Protein AF-A0A3B9GVY5-F1 (afdb_monomer)

Sequence (118 aa):
MAAVRPFTDEQLRTLINLRQRYEVWMEAERALARMPYDLRIKTVSGKSYLYEIFDRSGNGKSLGRMTDELDATFRSYREEKQSAQAQRDGARGALDESARLYRALRLPMLSSGAGPIL

Secondary structure (DSSP, 8-state):
----PPPPHHHHHHHHHHHHHHHHHHHHHHHHHHS-SEEEEEEETTEEEEEEE-STT--EEEEEE--HHHHHHHHHHHHHHHHHHHHHHHHHHHHHHHHHHHHHTT--PPPGGGGGG-

Organism: NCBI:txid81029

Nearest PDB structures (foldseek):
  9btg-assembly1_C  TM=3.128E-01  e=1.196E+00  Homo sapiens
  4q05-assembly1_B  TM=3.891E-01  e=2.069E+00  uncultured bacterium
  4q3o-assembly4_H  TM=4.182E-01  e=4.040E+00  unidentified

Solvent-accessible surface area (backbone atoms only — not comparable to full-atom values): 6852 Å² total; per-residue (Å²): 131,87,77,85,75,78,76,52,73,68,54,50,50,46,53,52,51,38,51,56,31,45,54,54,22,52,51,30,50,52,53,54,69,71,44,76,71,38,77,43,82,46,75,56,98,92,42,50,25,37,27,44,26,69,49,95,89,63,50,62,46,75,77,42,69,65,44,74,68,54,49,50,50,52,51,52,50,51,54,53,49,51,52,41,47,51,51,28,51,52,29,45,54,56,31,53,52,38,55,50,51,41,59,75,68,66,55,93,71,82,57,77,86,57,57,88,82,110

Radius of gyration: 22.19 Å; Cα contacts (8 Å, |Δi|>4): 102; chains: 1; bounding box: 67×33×48 Å

Foldseek 3Di:
DPDPDDDDPLLVVLVVQLVVLVVQLVVLVVVLVPAQPDWDWDADPNWIWIWGARDPVRDTDTPGTDDPVVVVVNVVSVVVNVVSVVSNVVSVVSNVVSVVSCVVSVPDDDDPVCVVVD

Structure (mmCIF, N/CA/C/O backbone):
data_AF-A0A3B9GVY5-F1
#
_entry.id   AF-A0A3B9GVY5-F1
#
loop_
_atom_site.group_PDB
_atom_site.id
_atom_site.type_symbol
_atom_site.label_atom_id
_atom_site.label_alt_id
_atom_site.label_comp_id
_atom_site.label_asym_id
_atom_site.label_entity_id
_atom_site.label_seq_id
_atom_site.pdbx_PDB_ins_code
_atom_site.Cartn_x
_atom_site.Cartn_y
_atom_site.Cartn_z
_atom_site.occupancy
_atom_site.B_iso_or_equiv
_atom_site.auth_seq_id
_atom_site.auth_comp_id
_atom_site.auth_asym_id
_atom_site.auth_atom_id
_atom_site.pdbx_PDB_model_num
ATOM 1 N N . MET A 1 1 ? 40.732 -12.295 -20.339 1.00 46.25 1 MET A N 1
ATOM 2 C CA . MET A 1 1 ? 39.816 -11.480 -19.510 1.00 46.25 1 MET A CA 1
ATOM 3 C C . MET A 1 1 ? 38.476 -11.416 -20.221 1.00 46.25 1 MET A C 1
ATOM 5 O O . MET A 1 1 ? 38.462 -11.022 -21.379 1.00 46.25 1 MET A O 1
ATOM 9 N N . ALA A 1 2 ? 37.384 -11.866 -19.596 1.00 60.53 2 ALA A N 1
ATOM 10 C CA . ALA A 1 2 ? 36.058 -11.741 -20.199 1.00 60.53 2 ALA A CA 1
ATOM 11 C C . ALA A 1 2 ? 35.705 -10.250 -20.298 1.00 60.53 2 ALA A C 1
ATOM 13 O O . ALA A 1 2 ? 35.680 -9.558 -19.283 1.00 60.53 2 ALA A O 1
ATOM 14 N N . ALA A 1 3 ? 35.507 -9.746 -21.516 1.00 74.50 3 ALA A N 1
ATOM 15 C CA . ALA A 1 3 ? 35.123 -8.358 -21.728 1.00 74.50 3 ALA A CA 1
ATOM 16 C C . ALA A 1 3 ? 33.748 -8.120 -21.089 1.00 74.50 3 ALA A C 1
ATOM 18 O O . ALA A 1 3 ? 32.783 -8.820 -21.405 1.00 74.50 3 ALA A O 1
ATOM 19 N N . VAL A 1 4 ? 33.663 -7.150 -20.177 1.00 79.94 4 VAL A N 1
ATOM 20 C CA . VAL A 1 4 ? 32.384 -6.712 -19.611 1.00 79.94 4 VAL A CA 1
ATOM 21 C C . VAL A 1 4 ? 31.545 -6.170 -20.760 1.00 79.94 4 VAL A C 1
ATOM 23 O O . VAL A 1 4 ? 31.923 -5.192 -21.404 1.00 79.94 4 VAL A O 1
ATOM 26 N N . ARG A 1 5 ? 30.420 -6.826 -21.048 1.00 83.88 5 ARG A N 1
ATOM 27 C CA . ARG A 1 5 ? 29.486 -6.351 -22.065 1.00 83.88 5 ARG A CA 1
ATOM 28 C C . ARG A 1 5 ? 28.587 -5.291 -21.426 1.00 83.88 5 ARG A C 1
ATOM 30 O O . ARG A 1 5 ? 27.890 -5.627 -20.467 1.00 83.88 5 ARG A O 1
ATOM 37 N N . PRO A 1 6 ? 28.596 -4.039 -21.912 1.00 90.81 6 PRO A N 1
ATOM 38 C CA . PRO A 1 6 ? 27.721 -3.012 -21.369 1.00 90.81 6 PRO A CA 1
ATOM 39 C C . PRO A 1 6 ? 26.256 -3.367 -21.634 1.00 90.81 6 PRO A C 1
ATOM 41 O O . PRO A 1 6 ? 25.933 -4.064 -22.603 1.00 90.81 6 PRO A O 1
ATOM 44 N N . PHE A 1 7 ? 25.372 -2.876 -20.768 1.00 94.44 7 PHE A N 1
ATOM 45 C CA . PHE A 1 7 ? 23.939 -2.941 -21.017 1.00 94.44 7 PHE A C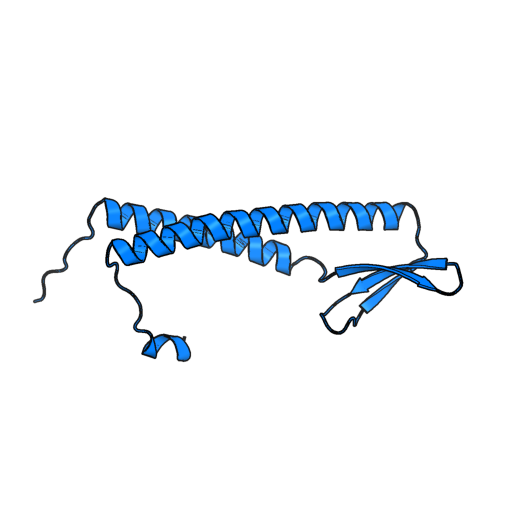A 1
ATOM 46 C C . PHE A 1 7 ? 23.563 -2.066 -22.210 1.00 94.44 7 PHE A C 1
ATOM 48 O O . PHE A 1 7 ? 24.153 -1.013 -22.442 1.00 94.44 7 PHE A O 1
ATOM 55 N N . THR A 1 8 ? 22.556 -2.513 -22.950 1.00 96.25 8 THR A N 1
ATOM 56 C CA . THR A 1 8 ? 21.891 -1.691 -23.967 1.00 96.25 8 THR A CA 1
ATOM 57 C C . THR A 1 8 ? 21.068 -0.581 -23.312 1.00 96.25 8 THR A C 1
ATOM 59 O O . THR A 1 8 ? 20.684 -0.692 -22.146 1.00 96.25 8 THR A O 1
ATOM 62 N N . ASP A 1 9 ? 20.723 0.455 -24.073 1.00 96.88 9 ASP A N 1
ATOM 63 C CA . ASP A 1 9 ? 19.911 1.571 -23.572 1.00 96.88 9 ASP A CA 1
ATOM 64 C C . ASP A 1 9 ? 18.567 1.108 -22.990 1.00 96.88 9 ASP A C 1
ATOM 66 O O . ASP A 1 9 ? 18.132 1.594 -21.946 1.00 96.88 9 ASP A O 1
ATOM 70 N N . GLU A 1 10 ? 17.929 0.112 -23.611 1.00 96.69 10 GLU A N 1
ATOM 71 C CA . GLU A 1 10 ? 16.648 -0.423 -23.138 1.00 96.69 10 GLU A CA 1
ATOM 72 C C . GLU A 1 10 ? 16.799 -1.249 -21.848 1.00 96.69 10 GLU A C 1
ATOM 74 O O . GLU A 1 10 ? 15.956 -1.190 -20.950 1.00 96.69 10 GLU A O 1
ATOM 79 N N . GLN A 1 11 ? 17.918 -1.966 -21.704 1.00 96.75 11 GLN A N 1
ATOM 80 C CA . GLN A 1 11 ? 18.280 -2.643 -20.456 1.00 96.75 11 GLN A CA 1
ATOM 81 C C . GLN A 1 11 ? 18.530 -1.637 -19.327 1.00 96.75 11 GLN A C 1
ATOM 83 O O . GLN A 1 11 ? 18.011 -1.822 -18.226 1.00 96.75 11 GLN A O 1
ATOM 88 N N . LEU A 1 12 ? 19.264 -0.554 -19.598 1.00 96.56 12 LEU A N 1
ATOM 89 C CA . LEU A 1 12 ? 19.510 0.514 -18.625 1.00 96.56 12 LEU A CA 1
ATOM 90 C C . LEU A 1 12 ? 18.208 1.194 -18.197 1.00 96.56 12 LEU A C 1
ATOM 92 O O . LEU A 1 12 ? 17.948 1.329 -17.001 1.00 96.56 12 LEU A O 1
ATOM 96 N N 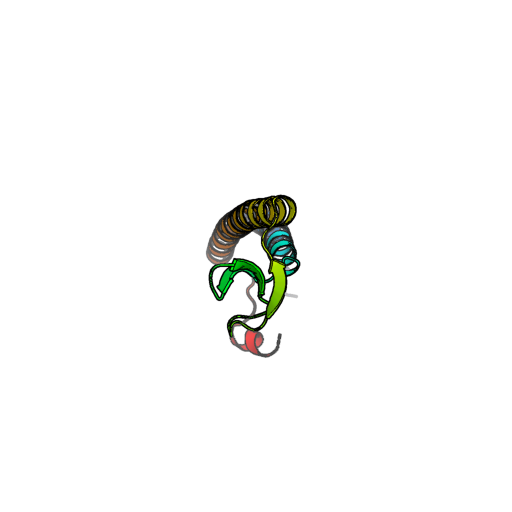. ARG A 1 13 ? 17.353 1.555 -19.158 1.00 96.69 13 ARG A N 1
ATOM 97 C CA . ARG A 1 13 ? 16.034 2.140 -18.891 1.00 96.69 13 ARG A CA 1
ATOM 98 C C . ARG A 1 13 ? 15.175 1.220 -18.028 1.00 96.69 13 ARG A C 1
ATOM 100 O O . ARG A 1 13 ? 14.580 1.673 -17.052 1.00 96.69 13 ARG A O 1
ATOM 107 N N . THR A 1 14 ? 15.141 -0.072 -18.349 1.00 97.25 14 THR A N 1
ATOM 108 C CA . THR A 1 14 ? 14.385 -1.061 -17.571 1.00 97.25 14 THR A CA 1
ATOM 109 C C . THR A 1 14 ? 14.900 -1.168 -16.137 1.00 97.25 14 THR A C 1
ATOM 111 O O . THR A 1 14 ? 14.091 -1.208 -15.214 1.00 97.25 14 THR A O 1
ATOM 114 N N . LEU A 1 15 ? 16.220 -1.163 -15.925 1.00 95.81 15 LEU A N 1
ATOM 115 C CA . LEU A 1 15 ? 16.821 -1.200 -14.586 1.00 95.81 15 LEU A CA 1
ATOM 116 C C . LEU A 1 15 ? 16.483 0.045 -13.755 1.00 95.81 15 LEU A C 1
ATOM 118 O O . LEU A 1 15 ? 16.115 -0.083 -12.586 1.00 95.81 15 LEU A O 1
ATOM 122 N N . ILE A 1 16 ? 16.568 1.234 -14.357 1.00 96.38 16 ILE A N 1
ATOM 123 C CA . ILE A 1 16 ? 16.222 2.503 -13.699 1.00 96.38 16 ILE A CA 1
ATOM 124 C C . ILE A 1 16 ? 14.744 2.500 -13.290 1.00 96.38 16 ILE A C 1
ATOM 126 O O . ILE A 1 16 ? 14.420 2.734 -12.124 1.00 96.38 16 ILE A O 1
ATOM 130 N N . ASN A 1 17 ? 13.855 2.152 -14.224 1.00 96.69 17 ASN A N 1
ATOM 131 C CA . ASN A 1 17 ? 12.417 2.092 -13.970 1.00 96.69 17 ASN A CA 1
ATOM 132 C C . ASN A 1 17 ? 12.067 1.051 -12.903 1.00 96.69 17 ASN A C 1
ATOM 134 O O . ASN A 1 17 ? 11.234 1.317 -12.037 1.00 96.69 17 ASN A O 1
ATOM 138 N N . LEU A 1 18 ? 12.709 -0.122 -12.945 1.00 97.00 18 LEU A N 1
ATOM 139 C CA . LEU A 1 18 ? 12.496 -1.187 -11.970 1.00 97.00 18 LEU A CA 1
ATOM 140 C C . LEU A 1 18 ? 12.817 -0.705 -10.554 1.00 97.00 18 LEU A C 1
ATOM 142 O O . LEU A 1 18 ? 12.014 -0.922 -9.648 1.00 97.00 18 LEU A O 1
ATOM 146 N N . ARG A 1 19 ? 13.959 -0.029 -10.367 1.00 96.19 19 ARG A N 1
ATOM 147 C CA . ARG A 1 19 ? 14.360 0.506 -9.062 1.00 96.19 19 ARG A CA 1
ATOM 148 C C . ARG A 1 19 ? 13.334 1.497 -8.526 1.00 96.19 19 ARG A C 1
ATOM 150 O O . ARG A 1 19 ? 12.863 1.325 -7.406 1.00 96.19 19 ARG A O 1
ATOM 157 N N . GLN A 1 20 ? 12.959 2.489 -9.330 1.00 96.88 20 GLN A N 1
ATOM 158 C CA . GLN A 1 20 ? 11.997 3.505 -8.910 1.00 96.88 20 GLN A CA 1
ATOM 159 C C . GLN A 1 20 ? 10.641 2.878 -8.552 1.00 96.88 20 GLN A C 1
ATOM 161 O O . GLN A 1 20 ? 10.073 3.174 -7.505 1.00 96.88 20 GLN A O 1
ATOM 166 N N . ARG A 1 21 ? 10.127 1.969 -9.391 1.00 97.75 21 ARG A N 1
ATOM 167 C CA . ARG A 1 21 ? 8.846 1.284 -9.143 1.00 97.75 21 ARG A CA 1
ATOM 168 C C . ARG A 1 21 ? 8.899 0.409 -7.889 1.00 97.75 21 ARG A C 1
ATOM 170 O O . ARG A 1 21 ? 7.919 0.355 -7.151 1.00 97.75 21 ARG A O 1
ATOM 177 N N . TYR A 1 22 ? 10.033 -0.242 -7.628 1.00 97.44 22 TYR A N 1
ATOM 178 C CA . TYR A 1 22 ? 10.244 -1.014 -6.405 1.00 97.44 22 TYR A CA 1
ATOM 179 C C . TYR A 1 22 ? 10.242 -0.125 -5.159 1.00 97.44 22 TYR A C 1
ATOM 181 O O . TYR A 1 22 ? 9.562 -0.451 -4.192 1.00 97.44 22 TYR A O 1
ATOM 189 N N . GLU A 1 23 ? 10.960 1.001 -5.182 1.00 97.50 23 GLU A N 1
ATOM 190 C CA . GLU A 1 23 ? 11.002 1.953 -4.064 1.00 97.50 23 GLU A CA 1
ATOM 191 C C . GLU A 1 23 ? 9.597 2.496 -3.745 1.00 97.50 23 GLU A C 1
ATOM 193 O O . GLU A 1 23 ? 9.182 2.462 -2.586 1.00 97.50 23 GLU A O 1
ATOM 198 N N . VAL A 1 24 ? 8.824 2.871 -4.771 1.00 96.94 24 VAL A N 1
ATOM 199 C CA . VAL A 1 24 ? 7.428 3.322 -4.621 1.00 96.94 24 VAL A CA 1
ATOM 200 C C . VAL A 1 24 ? 6.529 2.223 -4.045 1.00 96.94 24 VAL A C 1
ATOM 202 O O . VAL A 1 24 ? 5.747 2.478 -3.128 1.00 96.94 24 VAL A O 1
ATOM 205 N N . TRP A 1 25 ? 6.632 0.988 -4.549 1.00 98.00 25 TRP A N 1
ATOM 206 C CA . TRP A 1 25 ? 5.858 -0.135 -4.011 1.00 98.00 25 TRP A CA 1
ATOM 207 C C . TRP A 1 25 ? 6.221 -0.419 -2.546 1.00 98.00 25 TRP A 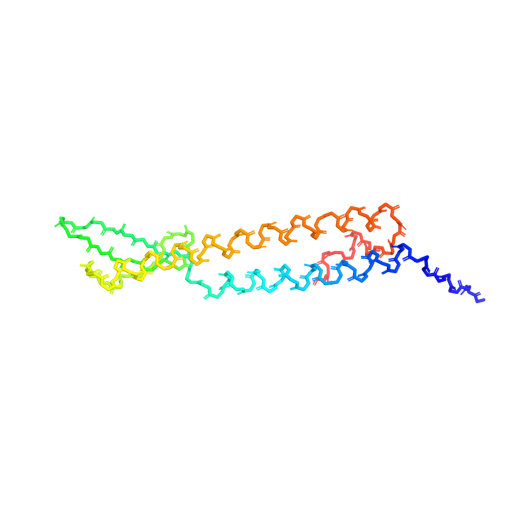C 1
ATOM 209 O O . TRP A 1 25 ? 5.328 -0.560 -1.713 1.00 98.00 25 TRP A O 1
ATOM 219 N N . MET A 1 26 ? 7.513 -0.429 -2.206 1.00 97.69 26 MET A N 1
ATOM 220 C CA . MET A 1 26 ? 7.991 -0.640 -0.837 1.00 97.69 26 MET A CA 1
ATOM 221 C C . MET A 1 26 ? 7.517 0.442 0.132 1.00 97.69 26 MET A C 1
ATOM 223 O O . MET A 1 26 ? 7.203 0.142 1.285 1.00 97.69 26 MET A O 1
ATOM 227 N N . GLU A 1 27 ? 7.479 1.701 -0.301 1.00 96.81 27 GLU A N 1
ATOM 228 C CA . GLU A 1 27 ? 6.949 2.793 0.511 1.00 96.81 27 GLU A CA 1
ATOM 229 C C . GLU A 1 27 ? 5.456 2.599 0.802 1.00 96.81 27 GLU A C 1
ATOM 231 O O . GLU A 1 27 ? 5.047 2.705 1.962 1.00 96.81 27 GLU A O 1
ATOM 236 N N . ALA A 1 28 ? 4.670 2.221 -0.211 1.00 96.06 28 ALA A N 1
ATOM 237 C CA . ALA A 1 28 ? 3.243 1.941 -0.063 1.00 96.06 28 ALA A CA 1
ATOM 238 C C . ALA A 1 28 ? 2.972 0.731 0.856 1.00 96.06 28 ALA A C 1
ATOM 240 O O . ALA A 1 28 ? 2.117 0.805 1.740 1.00 96.06 28 ALA A O 1
ATOM 241 N N . GLU A 1 29 ? 3.738 -0.357 0.719 1.00 97.19 29 GLU A N 1
ATOM 242 C CA . GLU A 1 29 ? 3.672 -1.520 1.623 1.00 97.19 29 GLU A CA 1
ATOM 243 C C . GLU A 1 29 ? 3.972 -1.125 3.073 1.00 97.19 29 GLU A C 1
ATOM 245 O O . GLU A 1 29 ? 3.239 -1.476 3.997 1.00 97.19 29 GLU A O 1
ATOM 250 N N . ARG A 1 30 ? 5.033 -0.339 3.294 1.00 96.25 30 ARG A N 1
ATOM 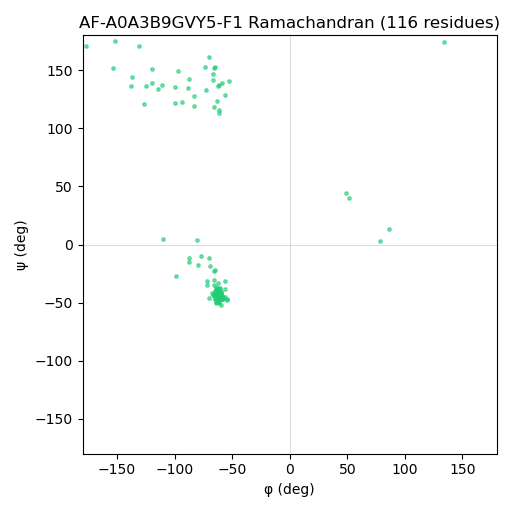251 C CA . ARG A 1 30 ? 5.405 0.133 4.635 1.00 96.25 30 ARG A CA 1
ATOM 252 C C . ARG A 1 30 ? 4.369 1.083 5.221 1.00 96.25 30 ARG A C 1
ATOM 254 O O . ARG A 1 30 ? 4.179 1.073 6.434 1.00 96.25 30 ARG A O 1
ATOM 261 N N . ALA A 1 31 ? 3.729 1.912 4.399 1.00 94.44 31 ALA A N 1
ATOM 262 C CA . ALA A 1 31 ? 2.643 2.777 4.843 1.00 94.44 31 ALA A CA 1
ATOM 263 C C . ALA A 1 31 ? 1.462 1.950 5.357 1.00 94.44 31 ALA A C 1
ATOM 265 O O . ALA A 1 31 ? 1.037 2.161 6.490 1.00 94.44 31 ALA A O 1
ATOM 266 N N . LEU A 1 32 ? 1.022 0.946 4.592 1.00 95.69 32 LEU A N 1
ATOM 267 C CA . LEU A 1 32 ? -0.023 0.013 5.022 1.00 95.69 32 LEU A CA 1
ATOM 268 C C . LEU A 1 32 ? 0.360 -0.755 6.288 1.00 95.69 32 LEU A C 1
ATOM 270 O O . LEU A 1 32 ? -0.463 -0.895 7.186 1.00 95.69 32 LEU A O 1
ATOM 274 N N . ALA A 1 33 ? 1.608 -1.213 6.391 1.00 94.50 33 ALA A N 1
ATOM 275 C CA . ALA A 1 33 ? 2.087 -1.958 7.554 1.00 94.50 33 ALA A CA 1
ATOM 276 C C . ALA A 1 33 ? 2.137 -1.123 8.849 1.00 94.50 33 ALA A C 1
ATOM 278 O O . ALA A 1 33 ? 2.110 -1.694 9.937 1.00 94.50 33 ALA A O 1
ATOM 279 N N . ARG A 1 34 ? 2.217 0.213 8.754 1.00 95.19 34 ARG A N 1
ATOM 280 C CA . ARG A 1 34 ? 2.129 1.118 9.915 1.00 95.19 34 ARG A CA 1
ATOM 281 C C . ARG A 1 34 ? 0.692 1.358 10.378 1.00 95.19 34 ARG A C 1
ATOM 283 O O . ARG A 1 34 ? 0.501 1.838 11.493 1.00 95.19 34 ARG A O 1
ATOM 290 N N . MET A 1 35 ? -0.303 1.072 9.539 1.00 95.19 35 MET A N 1
ATOM 291 C CA . MET A 1 35 ? -1.706 1.227 9.912 1.00 95.19 35 MET A CA 1
ATOM 292 C C . MET A 1 35 ? -2.137 0.112 10.874 1.00 95.19 35 MET A C 1
ATOM 294 O O . MET A 1 35 ? -1.621 -1.006 10.789 1.00 95.19 35 MET A O 1
ATOM 298 N N . PRO A 1 36 ? -3.136 0.361 11.741 1.00 94.31 36 PRO A N 1
ATOM 299 C CA . PRO A 1 36 ? -3.792 -0.708 12.482 1.00 94.31 36 PRO A CA 1
ATOM 300 C C . PRO A 1 36 ? -4.284 -1.811 11.542 1.00 94.31 36 PRO A C 1
ATOM 302 O O . PRO A 1 36 ? -4.816 -1.522 10.461 1.00 94.31 36 PRO A O 1
ATOM 305 N N . TYR A 1 37 ? -4.153 -3.071 11.968 1.00 94.12 37 TYR A N 1
ATOM 306 C CA . TYR A 1 37 ? -4.514 -4.219 11.136 1.00 94.12 37 TYR A CA 1
ATOM 307 C C . TYR A 1 37 ? -5.983 -4.163 10.699 1.00 94.12 37 TYR A C 1
ATOM 309 O O . TYR A 1 37 ? -6.274 -4.307 9.508 1.00 94.12 37 TYR A O 1
ATOM 317 N N . ASP A 1 38 ? -6.908 -3.889 11.623 1.00 96.19 38 ASP A N 1
ATOM 318 C CA . ASP A 1 38 ? -8.297 -3.559 11.295 1.00 96.19 38 ASP A CA 1
ATOM 319 C C . ASP A 1 38 ? -8.941 -2.684 12.374 1.00 96.19 38 ASP A C 1
ATOM 321 O O . ASP A 1 38 ? -8.616 -2.811 13.554 1.00 96.19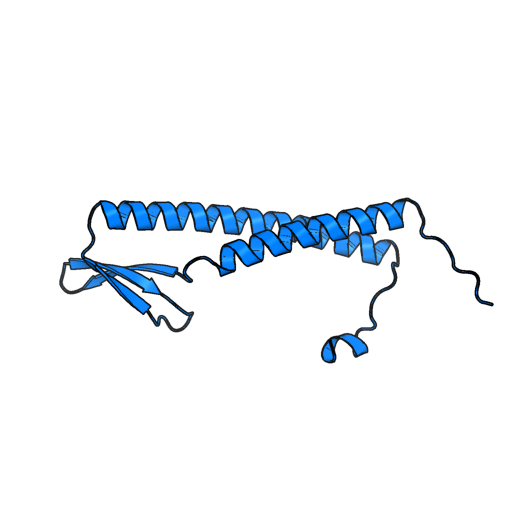 38 ASP A O 1
ATOM 325 N N . LEU A 1 39 ? -9.911 -1.858 11.986 1.00 97.31 39 LEU A N 1
ATOM 326 C CA . LEU A 1 39 ? -10.881 -1.285 12.916 1.00 97.31 39 LEU A CA 1
ATOM 327 C C . LEU A 1 39 ? -12.248 -1.900 12.625 1.00 97.31 39 LEU A C 1
ATOM 329 O O . LEU A 1 39 ? -12.628 -2.060 11.465 1.00 97.31 39 LEU A O 1
ATOM 333 N N . ARG A 1 40 ? -13.001 -2.263 13.665 1.00 95.75 40 ARG A N 1
ATOM 334 C CA . ARG A 1 40 ? -14.327 -2.879 13.518 1.00 95.75 40 ARG A CA 1
ATOM 335 C C . ARG A 1 40 ? -15.325 -2.326 14.509 1.00 95.75 40 ARG A C 1
ATOM 337 O O . ARG A 1 40 ? -15.043 -2.245 15.699 1.00 95.75 40 ARG A O 1
ATOM 344 N N . ILE A 1 41 ? -16.529 -2.055 14.027 1.00 96.75 41 ILE A N 1
ATOM 345 C CA . ILE A 1 41 ? -17.673 -1.782 14.890 1.00 96.75 41 ILE A CA 1
ATOM 346 C C . ILE A 1 41 ? -18.265 -3.124 15.327 1.00 96.75 41 ILE A C 1
ATOM 348 O O . ILE A 1 41 ? -18.546 -3.989 14.495 1.00 96.75 41 ILE A O 1
ATOM 352 N N . LYS A 1 42 ? -18.447 -3.309 16.634 1.00 94.88 42 LYS A N 1
ATOM 353 C CA . LYS A 1 42 ? -19.131 -4.468 17.217 1.00 94.88 42 LYS A CA 1
ATOM 354 C C . LYS A 1 42 ? -20.272 -4.001 18.106 1.00 94.88 42 LYS A C 1
ATOM 356 O O . LYS A 1 42 ? -20.095 -3.103 18.926 1.00 94.88 42 LYS A O 1
ATOM 361 N N . THR A 1 43 ? -21.418 -4.659 17.981 1.00 96.19 43 THR A N 1
ATOM 362 C CA . THR A 1 43 ? -22.587 -4.408 18.827 1.00 96.19 43 THR A CA 1
ATOM 363 C C . THR A 1 43 ? -22.660 -5.470 19.913 1.00 96.19 43 THR A C 1
ATOM 365 O O . THR A 1 43 ? -22.730 -6.660 19.615 1.00 96.19 43 THR A O 1
ATOM 368 N N . VAL A 1 44 ? -22.651 -5.043 21.173 1.00 93.31 44 VAL A N 1
ATOM 369 C CA . VAL A 1 44 ? -22.736 -5.910 22.353 1.00 93.31 44 VAL A CA 1
ATOM 370 C C . VAL A 1 44 ? -23.882 -5.409 23.223 1.00 93.31 44 VAL A C 1
ATOM 372 O O . VAL A 1 44 ? -23.889 -4.250 23.635 1.00 93.31 44 VAL A O 1
ATOM 375 N N . SER A 1 45 ? -24.875 -6.266 23.475 1.00 92.06 45 SER A N 1
ATOM 376 C CA . SER A 1 45 ? -26.044 -5.951 24.315 1.00 92.06 45 SER A CA 1
ATOM 377 C C . SER A 1 45 ? -26.726 -4.619 23.952 1.00 92.06 45 SER A C 1
ATOM 379 O O . SER A 1 45 ? -27.022 -3.799 24.819 1.00 92.06 45 SER A O 1
ATOM 381 N N . GLY A 1 46 ? -26.921 -4.375 22.650 1.00 94.12 46 GLY A N 1
ATOM 382 C CA . GLY A 1 46 ? -27.584 -3.174 22.124 1.00 94.12 46 GLY A CA 1
ATOM 383 C C . GLY A 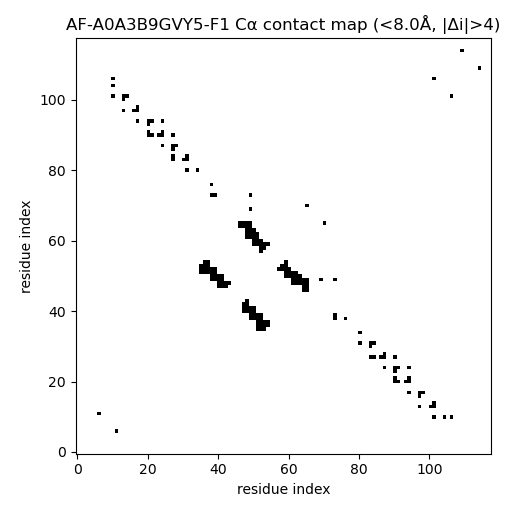1 46 ? -26.725 -1.904 22.086 1.00 94.12 46 GLY A C 1
ATOM 384 O O . GLY A 1 46 ? -27.224 -0.848 21.709 1.00 94.12 46 GLY A O 1
ATOM 385 N N . LYS A 1 47 ? -25.441 -1.978 22.455 1.00 95.56 47 LYS A N 1
ATOM 386 C CA . LYS A 1 47 ? -24.500 -0.852 22.395 1.00 95.56 47 LYS A CA 1
ATOM 387 C C . LYS A 1 47 ? -23.403 -1.139 21.374 1.00 95.56 47 LYS A C 1
ATOM 389 O O . LYS A 1 47 ? -22.828 -2.225 21.378 1.00 95.56 47 LYS A O 1
ATOM 394 N N . SER A 1 48 ? -23.102 -0.164 20.524 1.00 97.56 48 SER A N 1
ATOM 395 C CA . SER A 1 48 ? -22.014 -0.251 19.545 1.00 97.56 48 SER A CA 1
ATOM 396 C C . SER A 1 48 ? -20.696 0.212 20.152 1.00 97.56 48 SER A C 1
ATOM 398 O O . SER A 1 48 ? -20.662 1.172 20.921 1.00 97.56 48 SER A O 1
ATOM 400 N N . TYR A 1 49 ? -19.612 -0.456 19.781 1.00 97.56 49 TYR A N 1
ATOM 401 C CA . TYR A 1 49 ? -18.254 -0.186 20.235 1.00 97.56 49 TYR A CA 1
ATOM 402 C C . TYR A 1 49 ? -17.297 -0.261 19.054 1.00 97.56 49 TYR A C 1
ATOM 404 O O . TYR A 1 49 ? -17.455 -1.128 18.189 1.00 97.56 49 TYR A O 1
ATOM 412 N N . LEU A 1 50 ? -16.284 0.598 19.047 1.00 98.25 50 LEU A N 1
ATOM 413 C CA . LEU A 1 50 ? -15.184 0.493 18.099 1.00 98.25 50 LEU A CA 1
ATOM 414 C C . LEU A 1 50 ? -14.101 -0.413 18.686 1.00 98.25 50 LEU A C 1
ATOM 416 O O . LEU A 1 50 ? -13.742 -0.285 19.853 1.00 98.25 50 LEU A O 1
ATOM 420 N N . TYR A 1 51 ? -13.583 -1.329 17.881 1.00 97.69 51 TYR A N 1
ATOM 421 C CA . TYR A 1 51 ? -12.493 -2.228 18.235 1.00 97.69 51 TYR A CA 1
ATOM 422 C C . TYR A 1 51 ? -11.313 -2.022 17.298 1.00 97.69 51 TYR A C 1
ATOM 424 O O . TYR A 1 51 ? -11.499 -1.937 16.086 1.00 97.69 51 TYR A O 1
ATOM 432 N N . GLU A 1 52 ? -10.113 -2.038 17.864 1.00 97.62 52 GLU A N 1
ATOM 433 C CA . GLU A 1 52 ? -8.863 -2.202 17.130 1.00 97.62 52 GLU A CA 1
ATOM 434 C C . GLU A 1 52 ? -8.496 -3.684 17.128 1.00 97.62 52 GLU A C 1
ATOM 436 O O . GLU A 1 52 ? -8.394 -4.303 18.189 1.00 97.62 52 GLU A O 1
ATOM 441 N N . ILE A 1 53 ? -8.344 -4.261 15.941 1.00 97.00 53 ILE A N 1
ATOM 442 C CA . ILE A 1 53 ? -7.926 -5.645 15.728 1.00 97.00 53 ILE A CA 1
ATOM 443 C C . ILE A 1 53 ? -6.440 -5.636 15.390 1.00 97.00 53 ILE A C 1
ATOM 445 O O . ILE A 1 53 ? -6.002 -4.825 14.576 1.00 97.00 53 ILE A O 1
ATOM 449 N N . PHE A 1 54 ? -5.684 -6.548 15.9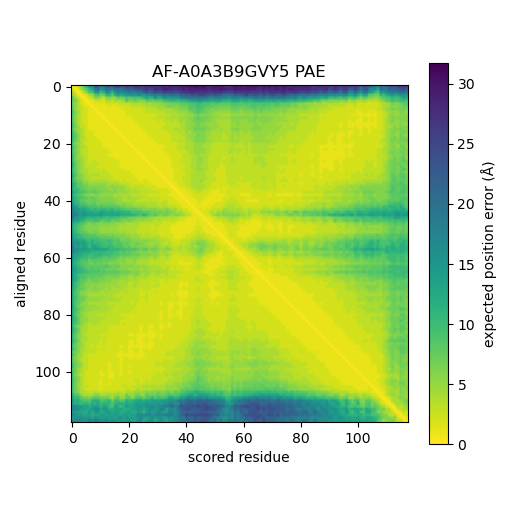92 1.00 94.56 54 PHE A N 1
ATOM 450 C CA . PHE A 1 54 ? -4.234 -6.658 15.844 1.00 94.56 54 PHE A CA 1
ATOM 451 C C . PHE A 1 54 ? -3.813 -7.725 14.834 1.00 94.56 54 PHE A C 1
ATOM 453 O O . PHE A 1 54 ? -2.741 -7.618 14.246 1.00 94.56 54 PHE A O 1
ATOM 460 N N . ASP A 1 55 ? -4.633 -8.759 14.630 1.00 93.12 55 ASP A N 1
ATOM 461 C CA . ASP A 1 55 ? -4.271 -9.887 13.778 1.00 93.12 55 ASP A CA 1
ATOM 462 C C . ASP A 1 55 ? -5.469 -10.584 13.114 1.00 93.12 55 ASP A C 1
ATOM 464 O O . ASP A 1 55 ? -6.644 -10.309 13.375 1.00 93.12 55 ASP A O 1
ATOM 468 N N . ARG A 1 56 ? -5.142 -11.551 12.249 1.00 91.56 56 ARG A N 1
ATOM 469 C CA . ARG A 1 56 ? -6.112 -12.391 11.532 1.00 91.56 56 ARG A CA 1
ATOM 470 C C . ARG A 1 56 ? -6.951 -13.296 12.438 1.00 91.56 56 ARG A C 1
ATOM 472 O O . ARG A 1 56 ? -8.006 -13.751 12.009 1.00 91.56 56 ARG A O 1
ATOM 479 N N . SER A 1 57 ? -6.479 -13.585 13.650 1.00 91.44 57 SER A N 1
ATOM 480 C CA . SER A 1 57 ? -7.195 -14.411 14.628 1.00 91.44 57 SER A CA 1
ATOM 481 C C . SER A 1 57 ? -8.321 -13.622 15.302 1.00 91.44 57 SER A C 1
ATOM 483 O O . SER A 1 57 ? -9.159 -14.202 15.987 1.00 91.44 57 SER A O 1
ATOM 485 N N . GLY A 1 58 ? -8.372 -12.303 15.081 1.00 87.19 58 GLY A N 1
ATOM 486 C CA . GLY A 1 58 ? -9.389 -11.420 15.633 1.00 87.19 58 GLY A CA 1
ATOM 487 C C . GLY A 1 58 ? -9.052 -10.909 17.031 1.00 87.19 58 GLY A C 1
ATOM 488 O O . GLY A 1 58 ? -9.936 -10.339 17.680 1.00 87.19 58 GLY A O 1
ATOM 489 N N . ASN A 1 59 ? -7.803 -11.082 17.482 1.00 92.88 59 ASN A N 1
ATOM 490 C CA . ASN A 1 59 ? -7.328 -10.482 18.722 1.00 92.88 59 ASN A CA 1
ATOM 491 C C . ASN A 1 59 ? -7.398 -8.963 18.600 1.00 92.88 59 ASN A C 1
ATOM 493 O O . ASN A 1 59 ? -7.038 -8.396 17.570 1.00 92.88 59 ASN A O 1
ATOM 497 N N . GLY A 1 60 ? -7.877 -8.297 19.643 1.00 95.00 60 GLY A N 1
ATOM 498 C CA . GLY A 1 60 ? -8.083 -6.860 19.600 1.00 95.00 60 GLY A CA 1
ATOM 499 C C . GLY A 1 60 ? -8.566 -6.295 20.922 1.00 95.00 60 GLY A C 1
ATOM 500 O O . GLY A 1 60 ? -8.941 -7.035 21.833 1.00 95.00 60 GLY A O 1
ATOM 501 N N . LYS A 1 61 ? -8.590 -4.970 21.009 1.00 96.19 61 LYS A N 1
ATOM 502 C CA . LYS A 1 61 ? -9.092 -4.227 22.169 1.00 96.19 61 LYS A CA 1
ATOM 503 C C . LYS A 1 61 ? -10.261 -3.340 21.764 1.00 96.19 61 LYS A C 1
ATOM 505 O O . LYS A 1 61 ? -10.341 -2.882 20.627 1.00 96.19 61 LYS A O 1
ATOM 510 N N . SER A 1 62 ? -11.162 -3.088 22.706 1.00 96.12 62 SER A N 1
ATOM 511 C CA . SER A 1 62 ? -12.170 -2.043 22.535 1.00 96.12 62 SER A CA 1
ATOM 512 C C . SER A 1 62 ? -11.496 -0.678 22.667 1.00 96.12 62 SER A C 1
ATOM 514 O O . SER A 1 62 ? -10.722 -0.464 23.598 1.00 96.12 62 SER A O 1
ATOM 516 N N . LEU A 1 63 ? -11.790 0.229 21.741 1.00 97.00 63 LEU A N 1
ATOM 517 C CA . LEU A 1 63 ? -11.437 1.648 21.816 1.00 97.00 63 LEU A CA 1
ATOM 518 C C . LEU A 1 63 ? -12.502 2.460 22.564 1.00 97.00 63 LEU A C 1
ATOM 520 O O . LEU A 1 63 ? -12.257 3.604 22.929 1.00 97.00 63 LEU A O 1
ATOM 524 N N . GLY A 1 64 ? -13.671 1.868 22.819 1.00 96.75 64 GLY A N 1
ATOM 525 C CA . GLY A 1 64 ? -14.757 2.502 23.554 1.00 96.75 64 GLY A CA 1
ATOM 526 C C . GLY A 1 64 ? -16.111 2.325 22.884 1.00 96.75 64 GLY A C 1
ATOM 527 O O . GLY A 1 64 ? -16.240 1.758 21.796 1.00 96.75 64 GLY A O 1
ATOM 528 N N . ARG A 1 65 ? -17.151 2.785 23.584 1.00 97.25 65 ARG A N 1
ATOM 529 C CA . ARG A 1 65 ? -18.511 2.864 23.041 1.00 97.25 65 ARG A CA 1
ATOM 530 C C . ARG A 1 65 ? -18.530 3.898 21.920 1.00 97.25 65 ARG A C 1
ATOM 532 O O . ARG A 1 65 ? -17.889 4.927 22.058 1.00 97.25 65 ARG A O 1
ATOM 539 N N . MET A 1 66 ? -19.279 3.626 20.857 1.00 97.56 66 MET A N 1
ATOM 540 C CA . MET A 1 66 ? -19.358 4.492 19.685 1.00 97.56 66 MET A CA 1
ATOM 541 C C . MET A 1 66 ? -19.791 5.914 20.064 1.00 97.56 66 MET A C 1
ATOM 543 O O . MET A 1 66 ? -20.806 6.091 20.745 1.00 97.56 66 MET A O 1
ATOM 547 N N . THR A 1 67 ? -19.017 6.886 19.595 1.00 97.50 67 THR A N 1
ATOM 548 C CA . THR A 1 67 ? -19.278 8.329 19.644 1.00 97.50 67 THR A CA 1
ATOM 549 C C . THR A 1 67 ? -19.053 8.912 18.251 1.00 97.50 67 THR A C 1
ATOM 551 O O . THR A 1 67 ? -18.517 8.218 17.380 1.00 97.50 67 THR A O 1
ATOM 554 N N . ASP A 1 68 ? -19.423 10.172 18.035 1.00 97.44 68 ASP A N 1
ATOM 555 C CA . ASP A 1 68 ? -19.216 10.843 16.747 1.00 97.44 68 ASP A CA 1
ATOM 556 C C . ASP A 1 68 ? -17.717 10.956 16.407 1.00 97.44 68 ASP A C 1
ATOM 558 O O . ASP A 1 68 ? -17.321 10.798 15.253 1.00 97.44 68 ASP A O 1
ATOM 562 N N . GLU A 1 69 ? -16.852 11.120 17.415 1.00 97.62 69 GLU A N 1
ATOM 563 C CA . GLU A 1 69 ? -15.395 11.153 17.241 1.00 97.62 69 GLU A CA 1
ATOM 564 C C . GLU A 1 69 ? -14.829 9.791 16.811 1.00 97.62 69 GLU A C 1
ATOM 566 O O . GLU A 1 69 ? -13.959 9.713 15.937 1.00 97.62 69 GLU A O 1
ATOM 571 N N . LEU A 1 70 ? -15.322 8.694 17.400 1.00 97.62 70 LEU A N 1
ATOM 572 C CA . LEU A 1 70 ? -14.913 7.340 17.010 1.00 97.62 70 LEU A CA 1
ATOM 573 C C . LEU A 1 70 ? -15.477 6.948 15.642 1.00 97.62 70 LEU A C 1
ATOM 575 O O . LEU A 1 70 ? -14.814 6.221 14.902 1.00 97.62 70 LEU A O 1
ATOM 579 N N . ASP A 1 71 ? -16.658 7.449 15.280 1.00 97.75 71 ASP A N 1
ATOM 580 C CA . ASP A 1 71 ? -17.213 7.279 13.939 1.00 97.75 71 ASP A CA 1
ATOM 581 C C . ASP A 1 71 ? -16.363 7.997 12.886 1.00 97.75 71 ASP A C 1
ATOM 583 O O . ASP A 1 71 ? -15.977 7.388 11.887 1.00 97.75 71 ASP A O 1
ATOM 587 N N . ALA A 1 72 ? -15.982 9.251 13.143 1.00 97.88 72 ALA A N 1
ATOM 588 C CA . ALA A 1 72 ? -15.072 10.000 12.279 1.00 97.88 72 ALA A CA 1
ATOM 589 C C . ALA A 1 72 ? -13.714 9.292 12.139 1.00 97.88 72 ALA A C 1
ATOM 591 O O . ALA A 1 72 ? -13.216 9.122 11.026 1.00 97.88 72 ALA A O 1
ATOM 592 N N . THR A 1 73 ? -13.158 8.795 13.250 1.00 97.19 73 THR A N 1
ATOM 593 C CA . THR A 1 73 ? -11.913 8.008 13.251 1.00 97.19 73 THR A CA 1
ATOM 594 C C . THR A 1 73 ? -12.045 6.748 12.395 1.00 97.19 73 THR A C 1
ATOM 596 O O . THR A 1 73 ? -11.165 6.441 11.591 1.00 97.19 73 THR A O 1
ATOM 599 N N . PHE A 1 74 ? -13.155 6.017 12.533 1.00 98.00 74 PHE A N 1
ATOM 600 C CA . PHE A 1 74 ? -13.411 4.807 11.759 1.00 98.00 74 PHE A CA 1
ATOM 601 C C . PHE A 1 74 ? -13.532 5.095 10.258 1.00 98.00 74 PHE A C 1
ATOM 603 O O . PHE A 1 74 ? -12.955 4.362 9.453 1.00 98.00 74 PHE A O 1
ATOM 610 N N . ARG A 1 75 ? -14.242 6.164 9.877 1.00 98.06 75 ARG A N 1
ATOM 611 C CA . ARG A 1 75 ? -14.383 6.584 8.474 1.00 98.06 75 ARG A CA 1
ATOM 612 C C . ARG A 1 75 ? -13.041 6.999 7.872 1.00 98.06 75 ARG A C 1
ATOM 614 O O . ARG A 1 75 ? -12.665 6.424 6.854 1.00 98.06 75 ARG A O 1
ATOM 621 N N . SER A 1 76 ? -12.292 7.876 8.550 1.00 97.50 76 SER A N 1
ATOM 622 C CA . SER A 1 76 ? -10.948 8.308 8.120 1.00 97.50 76 SER A CA 1
ATOM 623 C C . SER A 1 76 ? -10.034 7.106 7.912 1.00 97.50 76 SER A C 1
ATOM 625 O O . SER A 1 76 ? -9.448 6.936 6.848 1.00 97.50 76 SER A O 1
ATOM 627 N N . TYR A 1 77 ? -10.013 6.184 8.880 1.00 97.56 77 TYR A N 1
ATOM 628 C CA . TYR A 1 77 ? -9.247 4.948 8.769 1.00 97.56 77 TYR A CA 1
ATOM 629 C C . TYR A 1 77 ? -9.622 4.124 7.530 1.00 97.56 77 TYR A C 1
ATOM 631 O O . TYR A 1 77 ? -8.735 3.617 6.842 1.00 97.56 77 TYR A O 1
ATOM 639 N N . ARG A 1 78 ? -10.921 3.951 7.235 1.00 97.38 78 ARG A N 1
ATOM 640 C CA . ARG A 1 78 ? -11.348 3.171 6.061 1.00 97.38 78 ARG A CA 1
ATOM 641 C C . ARG A 1 78 ? -10.926 3.840 4.759 1.00 97.38 78 ARG A C 1
ATOM 643 O O . ARG A 1 78 ? -10.447 3.137 3.872 1.00 97.38 78 ARG A O 1
ATOM 650 N N . GLU A 1 79 ? -11.096 5.153 4.658 1.00 97.56 79 GLU A N 1
ATOM 651 C CA . GLU A 1 79 ? -10.727 5.939 3.478 1.00 97.56 79 GLU A CA 1
ATOM 652 C C . GLU A 1 79 ? -9.212 5.908 3.243 1.00 97.56 79 GLU A C 1
ATOM 654 O O . GLU A 1 79 ? -8.756 5.548 2.156 1.00 97.56 79 GLU A O 1
ATOM 659 N N . GLU A 1 80 ? -8.422 6.180 4.283 1.00 96.62 80 GLU A N 1
ATOM 660 C CA . GLU A 1 80 ? -6.960 6.113 4.237 1.00 96.62 80 GLU A CA 1
ATOM 661 C C . GLU A 1 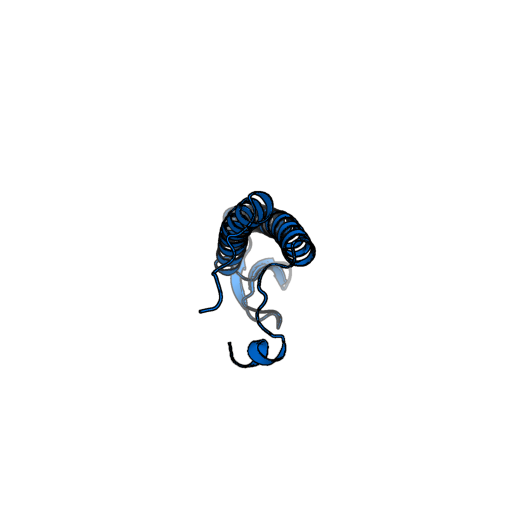80 ? -6.477 4.710 3.863 1.00 96.62 80 GLU A C 1
ATOM 663 O O . GLU A 1 80 ? -5.621 4.559 2.991 1.00 96.62 80 GLU A O 1
ATOM 668 N N . LYS A 1 81 ? -7.060 3.665 4.467 1.00 97.19 81 LYS A N 1
ATOM 669 C CA . LYS A 1 81 ? -6.667 2.276 4.197 1.00 97.19 81 LYS A CA 1
ATOM 670 C C . LYS A 1 81 ? -6.994 1.883 2.766 1.00 97.19 81 LYS A C 1
ATOM 672 O O . LYS A 1 81 ? -6.169 1.249 2.113 1.00 97.19 81 LYS A O 1
ATOM 677 N N . GLN A 1 82 ? -8.172 2.256 2.270 1.00 97.06 82 GLN A N 1
ATOM 678 C CA . GLN A 1 82 ? -8.573 1.992 0.891 1.00 97.06 82 GLN A CA 1
ATOM 679 C C . GLN A 1 82 ? -7.648 2.709 -0.100 1.00 97.06 82 GLN A C 1
ATOM 681 O O . GLN A 1 82 ? -7.198 2.095 -1.067 1.00 97.06 82 GLN A O 1
ATOM 686 N N . SER A 1 83 ? -7.331 3.979 0.155 1.00 96.06 83 SER A N 1
ATOM 687 C CA . SER A 1 83 ? -6.414 4.765 -0.674 1.00 96.06 83 SER A CA 1
ATOM 688 C C . SER A 1 83 ? -5.009 4.153 -0.698 1.00 96.06 83 SER A C 1
ATOM 690 O O . SER A 1 83 ? -4.444 3.911 -1.766 1.00 96.06 83 SER A O 1
ATOM 692 N N . ALA A 1 84 ? -4.475 3.792 0.471 1.00 95.56 84 ALA A N 1
ATOM 693 C CA . ALA A 1 84 ? -3.166 3.160 0.590 1.00 95.56 84 ALA A CA 1
ATOM 694 C C . ALA A 1 84 ? -3.118 1.778 -0.092 1.00 95.56 84 ALA A C 1
ATOM 696 O O . ALA A 1 84 ? -2.130 1.446 -0.751 1.00 95.56 84 ALA A O 1
ATOM 697 N N . GLN A 1 85 ? -4.194 0.986 0.001 1.00 97.06 85 GLN A N 1
ATOM 698 C CA . GLN A 1 85 ? -4.327 -0.280 -0.729 1.00 97.06 85 GLN A CA 1
ATOM 699 C C . GLN A 1 85 ? -4.307 -0.054 -2.240 1.00 97.06 85 GLN A C 1
ATOM 701 O O . GLN A 1 85 ? -3.510 -0.688 -2.928 1.00 97.06 85 GLN A O 1
ATOM 706 N N . ALA A 1 86 ? -5.091 0.902 -2.743 1.00 96.81 86 ALA A N 1
ATOM 707 C CA . ALA A 1 86 ? -5.117 1.239 -4.162 1.00 96.81 86 ALA A CA 1
ATOM 708 C C . ALA A 1 86 ? -3.741 1.703 -4.674 1.00 96.81 86 ALA A C 1
ATOM 710 O O . ALA A 1 86 ? -3.301 1.274 -5.743 1.00 96.81 86 ALA A O 1
ATOM 711 N N . GLN A 1 87 ? -3.019 2.517 -3.896 1.00 96.00 87 GLN A N 1
ATOM 712 C CA . GLN A 1 87 ? -1.658 2.944 -4.229 1.00 96.00 87 GLN A CA 1
ATOM 713 C C . GLN A 1 87 ? -0.689 1.754 -4.295 1.00 96.00 87 GLN A C 1
ATOM 715 O O . GLN A 1 87 ? 0.075 1.627 -5.254 1.00 96.00 87 GLN A O 1
ATOM 720 N N . ARG A 1 88 ? -0.739 0.851 -3.308 1.00 97.75 88 ARG A N 1
ATOM 721 C CA . ARG A 1 88 ? 0.086 -0.367 -3.257 1.00 97.75 88 ARG A CA 1
ATOM 722 C C . ARG A 1 88 ? -0.236 -1.334 -4.398 1.00 97.75 88 ARG A C 1
ATOM 724 O O . ARG A 1 88 ? 0.684 -1.910 -4.980 1.00 97.75 88 ARG A O 1
ATOM 731 N N . ASP A 1 89 ? -1.512 -1.506 -4.739 1.00 97.88 89 ASP A N 1
ATOM 732 C CA . ASP A 1 89 ? -1.972 -2.308 -5.879 1.00 97.88 89 ASP A CA 1
ATOM 733 C C . ASP A 1 89 ? -1.472 -1.733 -7.209 1.00 97.88 89 ASP A C 1
ATOM 735 O O . ASP A 1 89 ? -0.875 -2.459 -8.007 1.00 97.88 89 ASP A O 1
ATOM 739 N N . GLY A 1 90 ? -1.623 -0.422 -7.412 1.00 97.06 90 GLY A N 1
ATOM 740 C CA . GLY A 1 90 ? -1.133 0.270 -8.604 1.00 97.06 90 GLY A CA 1
ATOM 741 C C . GLY A 1 90 ? 0.388 0.176 -8.759 1.00 97.06 90 GLY A C 1
ATOM 742 O O . GLY A 1 90 ? 0.886 -0.207 -9.820 1.00 97.06 90 GLY A O 1
ATOM 743 N N . ALA A 1 91 ? 1.137 0.448 -7.685 1.00 97.25 91 ALA A N 1
ATOM 744 C CA . ALA A 1 91 ? 2.595 0.341 -7.679 1.00 97.25 91 ALA A CA 1
ATOM 745 C C . ALA A 1 91 ? 3.065 -1.095 -7.953 1.00 97.25 91 ALA A C 1
ATOM 747 O O . ALA A 1 91 ? 4.006 -1.307 -8.723 1.00 97.25 91 ALA A O 1
ATOM 748 N N . ARG A 1 92 ? 2.369 -2.093 -7.389 1.00 97.75 92 ARG A N 1
ATOM 749 C CA . ARG A 1 92 ? 2.654 -3.506 -7.651 1.00 97.75 92 ARG A CA 1
ATOM 750 C C . ARG A 1 92 ? 2.438 -3.867 -9.121 1.00 97.75 92 ARG A C 1
ATOM 752 O O . ARG A 1 92 ? 3.288 -4.540 -9.696 1.00 97.75 92 ARG A O 1
ATOM 759 N N . GLY A 1 93 ? 1.358 -3.390 -9.741 1.00 97.50 93 GLY A N 1
ATOM 760 C CA . GLY A 1 93 ? 1.098 -3.610 -11.166 1.00 97.50 93 GLY A CA 1
ATOM 761 C C . GLY A 1 93 ? 2.219 -3.071 -12.062 1.00 97.50 93 GLY A C 1
ATOM 762 O O . GLY A 1 93 ? 2.711 -3.782 -12.941 1.00 97.50 93 GLY A O 1
ATOM 763 N N . ALA A 1 94 ? 2.689 -1.850 -11.793 1.00 95.94 94 ALA A N 1
ATOM 764 C CA . ALA A 1 94 ? 3.812 -1.257 -12.520 1.00 95.94 94 ALA A CA 1
ATOM 765 C C . ALA A 1 94 ? 5.128 -2.026 -12.293 1.00 95.94 94 ALA A C 1
ATOM 767 O O . ALA A 1 94 ? 5.910 -2.228 -13.227 1.00 95.94 94 ALA A O 1
ATOM 768 N N . LEU A 1 95 ? 5.384 -2.477 -11.064 1.00 97.62 95 LEU A N 1
ATOM 769 C CA . LEU A 1 95 ? 6.554 -3.292 -10.739 1.00 97.62 95 LEU A CA 1
ATOM 770 C C . LEU A 1 95 ? 6.536 -4.636 -11.487 1.00 97.62 95 LEU A C 1
ATOM 772 O O . LEU A 1 95 ? 7.547 -5.028 -12.073 1.00 97.62 95 LEU A O 1
ATOM 776 N N . ASP A 1 96 ? 5.387 -5.316 -11.519 1.00 97.31 96 ASP A N 1
ATOM 777 C CA . ASP A 1 96 ? 5.220 -6.597 -12.210 1.00 97.31 96 ASP A CA 1
ATOM 778 C C . ASP A 1 96 ? 5.454 -6.458 -13.725 1.00 97.31 96 ASP A C 1
ATOM 780 O O . ASP A 1 96 ? 6.069 -7.330 -14.344 1.00 97.31 96 ASP A O 1
ATOM 784 N N . GLU A 1 97 ? 5.024 -5.347 -14.331 1.00 95.94 97 GLU A N 1
ATOM 785 C CA . GLU A 1 97 ? 5.331 -5.022 -15.726 1.00 95.94 97 GLU A CA 1
ATOM 786 C C . GLU A 1 97 ? 6.847 -4.883 -15.955 1.00 95.94 97 GLU A C 1
ATOM 788 O O . GLU A 1 97 ? 7.398 -5.527 -16.854 1.00 95.94 97 GLU A O 1
ATOM 793 N N . SER A 1 98 ? 7.552 -4.123 -15.109 1.00 96.31 98 SER A N 1
ATOM 794 C CA . SER A 1 98 ? 9.015 -4.005 -15.199 1.00 96.31 98 SER A CA 1
ATOM 795 C C . SER A 1 98 ? 9.712 -5.348 -15.021 1.00 96.31 98 SER A C 1
ATOM 797 O O . SER A 1 98 ? 10.675 -5.632 -15.730 1.00 96.31 98 SER A O 1
ATOM 799 N N . ALA A 1 99 ? 9.210 -6.213 -14.138 1.00 95.19 99 ALA A N 1
ATOM 800 C CA . ALA A 1 99 ? 9.748 -7.556 -13.957 1.00 95.19 99 ALA A CA 1
ATOM 801 C C . ALA A 1 99 ? 9.551 -8.446 -15.201 1.00 95.19 99 ALA A C 1
ATOM 803 O O . ALA A 1 99 ? 10.369 -9.330 -15.466 1.00 95.19 99 ALA A O 1
ATOM 804 N N 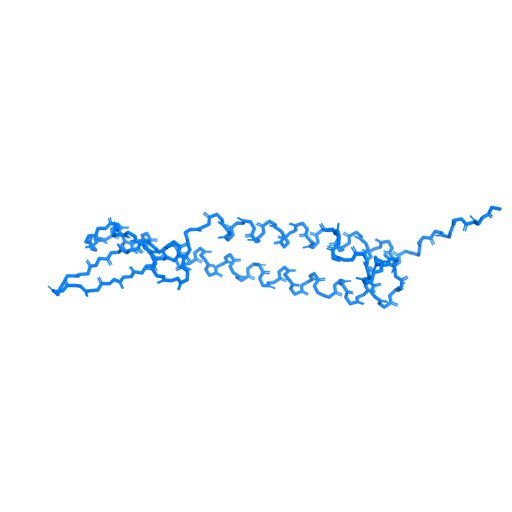. ARG A 1 100 ? 8.487 -8.242 -15.989 1.00 96.25 100 ARG A N 1
ATOM 805 C CA . ARG A 1 100 ? 8.301 -8.938 -17.278 1.00 96.25 100 ARG A CA 1
ATOM 806 C C . ARG A 1 100 ? 9.299 -8.440 -18.323 1.00 96.25 100 ARG A C 1
ATOM 808 O O . ARG A 1 100 ? 9.956 -9.269 -18.952 1.00 96.25 100 ARG A O 1
ATOM 815 N N . LEU A 1 101 ? 9.472 -7.122 -18.450 1.00 96.56 101 LEU A N 1
ATOM 816 C CA . LEU A 1 101 ? 10.473 -6.521 -19.344 1.00 96.56 101 LEU A CA 1
ATOM 817 C C . LEU A 1 101 ? 11.893 -6.968 -18.983 1.00 96.56 101 LEU A C 1
ATOM 819 O O . LEU A 1 101 ? 12.661 -7.359 -19.858 1.00 96.56 101 LEU A O 1
ATOM 823 N N . TYR A 1 102 ? 12.212 -7.011 -17.690 1.00 96.38 102 TYR A N 1
ATOM 824 C CA . TYR A 1 102 ? 13.503 -7.471 -17.187 1.00 96.38 102 TYR A CA 1
ATOM 825 C C . TYR A 1 102 ? 13.862 -8.871 -17.701 1.00 96.38 102 TYR A C 1
ATOM 827 O O . TYR A 1 102 ? 14.966 -9.104 -18.200 1.00 96.38 102 TYR A O 1
ATOM 835 N N . ARG A 1 103 ? 12.899 -9.802 -17.626 1.00 94.69 103 ARG A N 1
ATOM 836 C CA . ARG A 1 103 ? 13.056 -11.170 -18.142 1.00 94.69 103 ARG A CA 1
ATOM 837 C C . ARG A 1 103 ? 13.183 -11.188 -19.664 1.00 94.69 103 ARG A C 1
ATOM 839 O O . ARG A 1 103 ? 14.045 -11.892 -20.184 1.00 94.69 103 ARG A O 1
ATOM 846 N N . ALA A 1 104 ? 12.365 -10.407 -20.370 1.00 96.62 104 ALA A N 1
ATOM 847 C CA . ALA A 1 104 ? 12.398 -10.326 -21.831 1.00 96.62 104 ALA A CA 1
ATOM 848 C C . ALA A 1 104 ? 13.754 -9.819 -22.356 1.00 96.62 104 ALA A C 1
ATOM 850 O O . ALA A 1 104 ? 14.282 -10.353 -23.330 1.00 96.62 104 ALA A O 1
ATOM 851 N N . LEU A 1 105 ? 14.360 -8.856 -21.659 1.00 96.06 105 LEU A N 1
ATOM 852 C CA . LEU A 1 105 ? 15.675 -8.292 -21.980 1.00 96.06 105 LEU A CA 1
ATOM 853 C C . LEU A 1 105 ? 16.855 -9.152 -21.507 1.00 96.06 105 LEU A C 1
ATOM 855 O O . LEU A 1 105 ? 18.009 -8.743 -21.668 1.00 96.06 105 LEU A O 1
ATOM 859 N N . ARG A 1 106 ? 16.582 -10.333 -20.930 1.00 93.19 106 ARG A N 1
ATOM 860 C CA . ARG A 1 106 ? 17.583 -11.292 -20.434 1.00 93.19 106 ARG A CA 1
ATOM 861 C C . ARG A 1 106 ? 18.606 -10.642 -19.499 1.00 93.19 106 ARG A C 1
ATOM 863 O O . ARG A 1 106 ? 19.801 -10.930 -19.575 1.00 93.19 106 ARG A O 1
ATOM 870 N N . LEU A 1 107 ? 18.133 -9.738 -18.642 1.00 93.19 107 LEU A N 1
ATOM 871 C CA . LEU A 1 107 ? 18.969 -9.116 -17.624 1.00 93.19 107 LEU A CA 1
ATOM 872 C C . LEU A 1 107 ? 19.432 -10.162 -16.583 1.00 93.19 107 LEU A C 1
ATOM 874 O O . LEU A 1 107 ? 18.742 -11.167 -16.383 1.00 93.19 107 LEU A O 1
ATOM 878 N N . PRO A 1 108 ? 20.596 -9.964 -15.934 1.00 90.50 108 PRO A N 1
ATOM 879 C CA . PRO A 1 108 ? 21.174 -10.954 -15.022 1.00 90.50 108 PRO A CA 1
ATOM 880 C C . PRO A 1 108 ? 20.278 -11.268 -13.817 1.00 90.50 108 PRO A C 1
ATOM 882 O O . PRO A 1 108 ? 20.107 -10.443 -12.931 1.00 90.50 108 PRO A O 1
ATOM 885 N N . MET A 1 109 ? 19.748 -12.486 -13.735 1.00 86.38 109 MET A N 1
ATOM 886 C CA . MET A 1 109 ? 18.931 -12.925 -12.599 1.00 86.38 109 MET A CA 1
ATOM 887 C C . MET A 1 109 ? 19.764 -13.702 -11.580 1.00 86.38 109 MET A C 1
ATOM 889 O O . MET A 1 109 ? 20.697 -14.420 -11.942 1.00 86.38 109 MET A O 1
ATOM 893 N N . LEU A 1 110 ? 19.378 -13.615 -10.305 1.00 80.50 110 LEU A N 1
ATOM 894 C CA . LEU A 1 110 ? 19.828 -14.579 -9.305 1.00 80.50 110 LEU A CA 1
ATOM 895 C C . LEU A 1 110 ? 19.337 -15.978 -9.699 1.00 80.50 110 LEU A C 1
ATOM 897 O O . LEU A 1 110 ? 18.193 -16.151 -10.125 1.00 80.50 110 LEU A O 1
ATOM 901 N N . SER A 1 111 ? 20.211 -16.975 -9.558 1.00 75.88 111 SER A N 1
ATOM 902 C CA . SER A 1 111 ? 19.824 -18.377 -9.726 1.00 75.88 111 SER A CA 1
ATOM 903 C C . SER A 1 111 ? 18.723 -18.727 -8.726 1.00 75.88 111 SER A C 1
ATOM 905 O O . SER A 1 111 ? 18.802 -18.344 -7.558 1.00 75.88 111 SER A O 1
ATOM 907 N N . SER A 1 112 ? 17.723 -19.499 -9.154 1.00 70.94 112 SER A N 1
ATOM 908 C CA . SER A 1 112 ? 16.638 -19.958 -8.278 1.00 70.94 112 SER A CA 1
ATOM 909 C C . SER A 1 112 ? 17.155 -20.719 -7.053 1.00 70.94 112 SER A C 1
ATOM 911 O O . SER A 1 112 ? 16.572 -20.602 -5.980 1.00 70.94 112 SER A O 1
ATOM 913 N N . GLY A 1 113 ? 18.283 -21.428 -7.180 1.00 74.75 113 GLY A N 1
ATOM 914 C CA . GLY A 1 113 ? 18.931 -22.134 -6.071 1.00 74.75 113 GLY A CA 1
ATOM 915 C C . GLY A 1 113 ? 19.563 -21.223 -5.012 1.00 74.75 113 GLY A C 1
ATOM 916 O O . GLY A 1 113 ? 19.791 -21.676 -3.897 1.00 74.75 113 GLY A O 1
ATOM 917 N N . ALA A 1 114 ? 19.819 -19.949 -5.329 1.00 73.81 114 ALA A N 1
ATOM 918 C CA . ALA A 1 114 ? 20.315 -18.961 -4.367 1.00 73.81 114 ALA A CA 1
ATOM 919 C C . ALA A 1 114 ? 19.182 -18.252 -3.604 1.00 73.81 114 ALA A C 1
ATOM 921 O O . ALA A 1 114 ? 19.436 -17.620 -2.587 1.00 73.81 114 ALA A O 1
ATOM 922 N N . GLY A 1 115 ? 17.933 -18.360 -4.071 1.00 69.38 115 GLY A N 1
ATOM 923 C CA . GLY A 1 115 ? 16.775 -17.735 -3.426 1.00 69.38 115 GLY A CA 1
ATOM 924 C C . GLY A 1 115 ? 16.520 -18.175 -1.974 1.00 69.38 115 GLY A C 1
ATOM 925 O O . GLY A 1 115 ? 16.200 -17.316 -1.166 1.00 69.38 115 GLY A O 1
ATOM 926 N N . PRO A 1 116 ? 16.676 -19.461 -1.601 1.00 71.81 116 PRO A N 1
ATOM 927 C CA . PRO A 1 116 ? 16.417 -19.924 -0.232 1.00 71.81 116 PRO A CA 1
ATOM 928 C C . PRO A 1 116 ? 17.413 -19.459 0.843 1.00 71.81 116 PRO A C 1
ATOM 930 O O . PRO A 1 116 ? 17.156 -19.693 2.020 1.00 71.81 116 PRO A O 1
ATOM 933 N N . ILE A 1 117 ? 18.560 -18.887 0.460 1.00 78.25 117 ILE A N 1
ATOM 934 C CA . ILE A 1 117 ? 19.634 -18.474 1.388 1.00 78.25 117 ILE A CA 1
ATOM 935 C C . ILE A 1 117 ? 19.779 -16.948 1.514 1.00 78.25 117 ILE A C 1
ATOM 937 O O . ILE A 1 117 ? 20.715 -16.482 2.163 1.00 78.25 117 ILE A O 1
ATOM 941 N N . LEU A 1 118 ? 18.888 -16.187 0.872 1.00 63.47 118 LEU A N 1
ATOM 942 C CA . LEU A 1 118 ? 18.779 -14.727 0.945 1.00 63.47 118 LEU A CA 1
ATOM 943 C C . LEU A 1 118 ? 17.554 -14.340 1.776 1.00 63.47 118 LEU A C 1
ATOM 945 O O . LEU A 1 118 ? 17.656 -13.326 2.500 1.00 63.47 118 LEU A O 1
#

pLDDT: mean 93.13, std 8.72, range [46.25, 98.25]

Mean predicted aligned error: 5.45 Å